Protein AF-A0AAT9LWM1-F1 (afdb_monomer_lite)

Foldseek 3Di:
DPPVVVVVVVVVVVVVVVVVVVVVVVVVVVVVVVVVVVPPDPLPPVLVVLVVLLVVLVVVLVVCVVVVNLVVSLVSLVSNLVSLVVNCVSPPPPRVVVNVVSVVVNVVSVVVVVVD

Sequence (116 aa):
MDLLHMLVRPIIVGALLAFVGWLSVTVRKRKVAQAEAAAPAPVEDRSQTLLRQAQQFDSDRDSLAARGQRADALAPAQAAADSWRELTQVRPGRFQTELQAALTRLDELQKTLGRA

pLDDT: mean 79.21, std 17.76, range [49.19, 97.88]

Structure (mmCIF, N/CA/C/O backbone):
data_AF-A0AAT9LWM1-F1
#
_entry.id   AF-A0AAT9LWM1-F1
#
loop_
_atom_site.group_PDB
_atom_site.id
_atom_site.type_symbol
_atom_site.label_atom_id
_atom_site.label_alt_id
_atom_site.label_comp_id
_atom_site.label_asym_id
_atom_site.label_entity_id
_atom_site.label_seq_id
_atom_site.pdbx_PDB_ins_code
_atom_site.Cartn_x
_atom_site.Cartn_y
_atom_site.Cartn_z
_atom_site.occupancy
_atom_site.B_iso_or_equiv
_atom_site.auth_seq_id
_atom_site.auth_comp_id
_atom_site.auth_asym_id
_atom_site.auth_atom_id
_atom_site.pdbx_PDB_model_num
ATOM 1 N N . MET A 1 1 ? 35.967 21.482 -74.775 1.00 55.81 1 MET A N 1
ATOM 2 C CA . MET A 1 1 ? 34.902 21.253 -73.779 1.00 55.81 1 MET A CA 1
ATOM 3 C C . MET A 1 1 ? 35.242 19.977 -73.014 1.00 55.81 1 MET A C 1
ATOM 5 O O . MET A 1 1 ? 34.636 18.960 -73.284 1.00 55.81 1 MET A O 1
ATOM 9 N N . ASP A 1 2 ? 36.261 20.002 -72.139 1.00 56.16 2 ASP A N 1
ATOM 10 C CA . ASP A 1 2 ? 36.732 18.775 -71.446 1.00 56.16 2 ASP A CA 1
ATOM 11 C C . ASP A 1 2 ? 37.236 18.989 -70.002 1.00 56.16 2 ASP A C 1
ATOM 13 O O . ASP A 1 2 ? 37.566 18.043 -69.299 1.00 56.16 2 ASP A O 1
ATOM 17 N N . LEU A 1 3 ? 37.249 20.227 -69.488 1.00 58.22 3 LEU A N 1
ATOM 18 C CA . LEU A 1 3 ? 37.597 20.471 -68.077 1.00 58.22 3 LEU A CA 1
ATOM 19 C C . LEU A 1 3 ? 36.409 20.258 -67.125 1.00 58.22 3 LEU A C 1
ATOM 21 O O . LEU A 1 3 ? 36.600 19.964 -65.946 1.00 58.22 3 LEU A O 1
ATOM 25 N N . LEU A 1 4 ? 35.177 20.364 -67.636 1.00 57.22 4 LEU A N 1
ATOM 26 C CA . LEU A 1 4 ? 33.959 20.255 -66.832 1.00 57.22 4 LEU A CA 1
ATOM 27 C C . LEU A 1 4 ? 33.712 18.815 -66.338 1.00 57.22 4 LEU A C 1
ATOM 29 O O . LEU A 1 4 ? 33.091 18.626 -65.302 1.00 57.22 4 LEU A O 1
ATOM 33 N N . HIS A 1 5 ? 34.230 17.788 -67.022 1.00 50.81 5 HIS A N 1
ATOM 34 C CA . HIS A 1 5 ? 33.981 16.375 -66.687 1.00 50.81 5 HIS A CA 1
ATOM 35 C C . HIS A 1 5 ? 35.033 15.774 -65.735 1.00 50.81 5 HIS A C 1
ATOM 37 O O . HIS A 1 5 ? 34.751 14.803 -65.029 1.00 50.81 5 HIS A O 1
ATOM 43 N N . MET A 1 6 ? 36.228 16.371 -65.663 1.00 55.88 6 MET A N 1
ATOM 44 C CA . MET A 1 6 ? 37.324 15.902 -64.806 1.00 55.88 6 MET A CA 1
ATOM 45 C C . MET A 1 6 ? 37.153 16.341 -63.342 1.00 55.88 6 MET A C 1
ATOM 47 O O . MET A 1 6 ? 37.551 15.615 -62.432 1.00 55.88 6 MET A O 1
ATOM 51 N N . LEU A 1 7 ? 36.485 17.477 -63.104 1.00 55.97 7 LEU A N 1
ATOM 52 C CA . LEU A 1 7 ? 36.261 18.030 -61.761 1.00 55.97 7 LEU A CA 1
ATOM 53 C C . LEU A 1 7 ? 34.945 17.576 -61.107 1.00 55.97 7 LEU A C 1
ATOM 55 O O . LEU A 1 7 ? 34.806 17.607 -59.887 1.00 55.97 7 LEU A O 1
ATOM 59 N N . VAL A 1 8 ? 33.989 17.097 -61.905 1.00 58.56 8 VAL A N 1
ATOM 60 C CA . VAL A 1 8 ? 32.686 16.616 -61.416 1.00 58.56 8 VAL A CA 1
ATOM 61 C C . VAL A 1 8 ? 32.813 15.259 -60.713 1.00 58.56 8 VAL A C 1
ATOM 63 O O . VAL A 1 8 ? 32.141 15.008 -59.713 1.00 58.56 8 VAL A O 1
ATOM 66 N N . ARG A 1 9 ? 33.738 14.402 -61.162 1.00 55.41 9 ARG A N 1
ATOM 67 C CA . ARG A 1 9 ? 33.989 13.077 -60.571 1.00 55.41 9 ARG A CA 1
ATOM 68 C C . ARG A 1 9 ? 34.364 13.101 -59.076 1.00 55.41 9 ARG A C 1
ATOM 70 O O . ARG A 1 9 ? 33.718 12.373 -58.325 1.00 55.41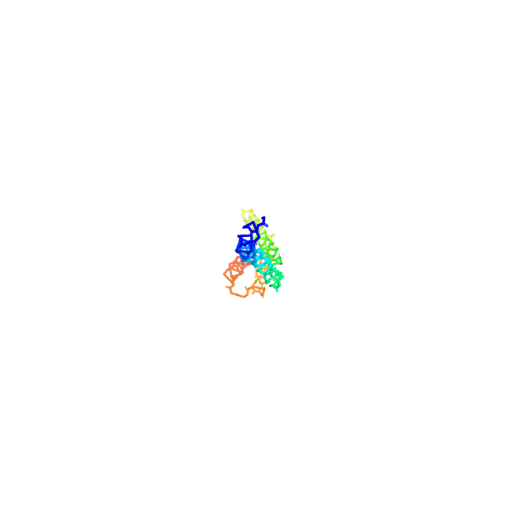 9 ARG A O 1
ATOM 77 N N . PRO A 1 10 ? 35.333 13.905 -58.596 1.00 57.78 10 PRO A N 1
ATOM 78 C CA . PRO A 1 10 ? 35.687 13.918 -57.172 1.00 57.78 10 PRO A CA 1
ATOM 79 C C . PRO A 1 10 ? 34.608 14.551 -56.282 1.00 57.78 10 PRO A C 1
ATOM 81 O O . PRO A 1 10 ? 34.415 14.098 -55.155 1.00 57.78 10 PRO A O 1
ATOM 84 N N . ILE A 1 11 ? 33.861 15.542 -56.786 1.00 65.44 11 ILE A N 1
ATOM 85 C CA . ILE A 1 11 ? 32.756 16.173 -56.043 1.00 65.44 11 ILE A CA 1
ATOM 86 C C . ILE A 1 11 ? 31.623 15.170 -55.827 1.00 65.44 11 ILE A C 1
ATOM 88 O O . ILE A 1 11 ? 31.106 15.059 -54.717 1.00 65.44 11 ILE A O 1
ATOM 92 N N . ILE A 1 12 ? 31.281 14.391 -56.858 1.00 66.06 12 ILE A N 1
ATOM 93 C CA . ILE A 1 12 ? 30.268 13.338 -56.753 1.00 66.06 12 ILE A CA 1
ATOM 94 C C . ILE A 1 12 ? 30.690 12.286 -55.728 1.00 66.06 12 ILE A C 1
ATOM 96 O O . ILE A 1 12 ? 29.870 11.902 -54.903 1.00 66.06 12 ILE A O 1
ATOM 100 N N . VAL A 1 13 ? 31.956 11.852 -55.731 1.00 64.75 13 VAL A N 1
ATOM 101 C CA . VAL A 1 13 ? 32.458 10.853 -54.771 1.00 64.75 13 VAL A CA 1
ATOM 102 C C . VAL A 1 13 ? 32.433 11.391 -53.336 1.00 64.75 13 VAL A C 1
ATOM 104 O O . VAL A 1 13 ? 31.962 10.697 -52.435 1.00 64.75 13 VAL A O 1
ATOM 107 N N . GLY A 1 14 ? 32.866 12.636 -53.118 1.00 69.12 14 GLY A N 1
ATOM 108 C CA . GLY A 1 14 ? 32.802 13.282 -51.803 1.00 69.12 14 GLY A CA 1
ATOM 109 C C . GLY A 1 14 ? 31.365 13.456 -51.299 1.00 69.12 14 GLY A C 1
ATOM 110 O O . GLY A 1 14 ? 31.068 13.140 -50.146 1.00 69.12 14 GLY A O 1
ATOM 111 N N . ALA A 1 15 ? 30.454 13.875 -52.181 1.00 70.81 15 ALA A N 1
ATOM 112 C CA . ALA A 1 15 ? 29.033 14.000 -51.874 1.00 70.81 15 ALA A CA 1
ATOM 113 C C . ALA A 1 15 ? 28.394 12.638 -51.566 1.00 70.81 15 ALA A C 1
ATOM 115 O O . ALA A 1 15 ? 27.612 12.538 -50.626 1.00 70.81 15 ALA A O 1
ATOM 116 N N . LEU A 1 16 ? 28.766 11.578 -52.291 1.00 70.25 16 LEU A N 1
ATOM 117 C CA . LEU A 1 16 ? 28.297 10.213 -52.041 1.00 70.25 16 LEU A CA 1
ATOM 118 C C . LEU A 1 16 ? 28.759 9.690 -50.683 1.00 70.25 16 LEU A C 1
ATOM 120 O O . LEU A 1 16 ? 27.957 9.109 -49.959 1.00 70.25 16 LEU A O 1
ATOM 124 N N . LEU A 1 17 ? 30.017 9.920 -50.304 1.00 68.06 17 LEU A N 1
ATOM 125 C CA . LEU A 1 17 ? 30.538 9.501 -49.000 1.00 68.06 17 LEU A CA 1
ATOM 126 C C . LEU A 1 17 ? 29.854 10.248 -47.847 1.00 68.06 17 LEU A C 1
ATOM 128 O O . LEU A 1 17 ? 29.446 9.621 -46.868 1.00 68.06 17 LEU A O 1
ATOM 132 N N . ALA A 1 18 ? 29.656 11.562 -47.983 1.00 69.81 18 ALA A N 1
ATOM 133 C CA . ALA A 1 18 ? 28.913 12.356 -47.006 1.00 69.81 18 ALA A CA 1
ATOM 134 C C . ALA A 1 18 ? 27.443 11.918 -46.921 1.00 69.81 18 ALA A C 1
ATOM 136 O O . ALA A 1 18 ? 26.896 11.778 -45.827 1.00 69.81 18 ALA A O 1
ATOM 137 N N . PHE A 1 19 ? 26.820 11.632 -48.066 1.00 72.62 19 PHE A N 1
ATOM 138 C CA . PHE A 1 19 ? 25.442 11.166 -48.146 1.00 72.62 19 PHE A CA 1
ATOM 139 C C . PHE A 1 19 ? 25.276 9.777 -47.532 1.00 72.62 19 PHE A C 1
ATOM 141 O O . PHE A 1 19 ? 24.360 9.576 -46.747 1.00 72.62 19 PHE A O 1
ATOM 148 N N . VAL A 1 20 ? 26.184 8.835 -47.798 1.00 65.94 20 VAL A N 1
ATOM 149 C CA . VAL A 1 20 ? 26.184 7.498 -47.180 1.00 65.94 20 VAL A CA 1
ATOM 150 C C . VAL A 1 20 ? 26.414 7.591 -45.669 1.00 65.94 20 VAL A C 1
ATOM 152 O O . VAL A 1 20 ? 25.738 6.897 -44.910 1.00 65.94 20 VAL A O 1
ATOM 155 N N . GLY A 1 21 ? 27.294 8.483 -45.203 1.00 60.03 21 GLY A N 1
ATOM 156 C CA . GLY A 1 21 ? 27.481 8.762 -43.774 1.00 60.03 21 GLY A CA 1
ATOM 157 C C . GLY A 1 21 ? 26.222 9.336 -43.112 1.00 60.03 21 GLY A C 1
ATOM 158 O O . GLY A 1 21 ? 25.792 8.853 -42.061 1.00 60.03 21 GLY A O 1
ATOM 159 N N . TRP A 1 22 ? 25.575 10.304 -43.765 1.00 66.56 22 TRP A N 1
ATOM 160 C CA . TRP A 1 22 ? 24.309 10.902 -43.332 1.00 66.56 22 TRP A CA 1
ATOM 161 C C . TRP A 1 22 ? 23.152 9.888 -43.326 1.00 66.56 22 TRP A C 1
ATOM 163 O O . TRP A 1 22 ? 22.373 9.806 -42.370 1.00 66.56 22 TRP A O 1
ATOM 173 N N . LEU A 1 23 ? 23.071 9.044 -44.356 1.00 62.31 23 LEU A N 1
ATOM 174 C CA . LEU A 1 23 ? 22.094 7.962 -44.460 1.00 62.31 23 LEU A CA 1
ATOM 175 C C . LEU A 1 23 ? 22.334 6.901 -43.370 1.00 62.31 23 LEU A C 1
ATOM 177 O O . LEU A 1 23 ? 21.392 6.403 -42.762 1.00 62.31 23 LEU A O 1
ATOM 181 N N . SER A 1 24 ? 23.593 6.608 -43.035 1.00 56.16 24 SER A N 1
ATOM 182 C CA . SER A 1 24 ? 23.948 5.660 -41.970 1.00 56.16 24 SER A CA 1
ATOM 183 C C . SER A 1 24 ? 23.537 6.161 -40.576 1.00 56.16 24 SER A C 1
ATOM 185 O O . SER A 1 24 ? 23.014 5.391 -39.767 1.00 56.16 24 SER A O 1
ATOM 187 N N . VAL A 1 25 ? 23.673 7.463 -40.294 1.00 55.94 25 VAL A N 1
ATOM 188 C CA . VAL A 1 25 ? 23.233 8.075 -39.022 1.00 55.94 25 VAL A CA 1
ATOM 189 C C . VAL A 1 25 ? 21.706 8.103 -38.894 1.00 55.94 25 VAL A C 1
ATOM 191 O O . VAL A 1 25 ? 21.166 7.812 -37.823 1.00 55.94 25 VAL A O 1
ATOM 194 N N . THR A 1 26 ? 20.990 8.393 -39.981 1.00 54.41 26 THR A N 1
ATOM 195 C CA . THR A 1 26 ? 19.516 8.417 -39.974 1.00 54.41 26 THR A CA 1
ATOM 196 C C . THR A 1 26 ? 18.912 7.015 -39.846 1.00 54.41 26 THR A C 1
ATOM 198 O O . THR A 1 26 ? 17.931 6.828 -39.122 1.00 54.41 26 THR A O 1
ATOM 201 N N . VAL A 1 27 ? 19.533 5.997 -40.448 1.00 53.97 27 VAL A N 1
ATOM 202 C CA . VAL A 1 27 ? 19.102 4.597 -40.305 1.00 53.97 27 VAL A CA 1
ATOM 203 C C . VAL A 1 27 ? 19.510 4.008 -38.945 1.00 53.97 27 VAL A C 1
ATOM 205 O O . VAL A 1 27 ? 18.758 3.209 -38.384 1.00 53.97 27 VAL A O 1
ATOM 208 N N . ARG A 1 28 ? 20.632 4.439 -38.341 1.00 52.38 28 ARG A N 1
ATOM 209 C CA . ARG A 1 28 ? 21.010 4.037 -36.968 1.00 52.38 28 ARG A CA 1
ATOM 210 C C . ARG A 1 28 ? 19.986 4.474 -35.928 1.00 52.38 28 ARG A C 1
ATOM 212 O O . ARG A 1 28 ? 19.656 3.668 -35.066 1.00 52.38 28 ARG A O 1
ATOM 219 N N . LYS A 1 29 ? 19.413 5.677 -36.045 1.00 49.19 29 LYS A N 1
ATOM 220 C CA . LYS A 1 29 ? 18.306 6.098 -35.166 1.00 49.19 29 LYS A CA 1
ATOM 221 C C . LYS A 1 29 ? 17.090 5.175 -35.283 1.00 49.19 29 LYS A C 1
ATOM 223 O O . LYS A 1 29 ? 16.462 4.871 -34.278 1.00 49.19 29 LYS A O 1
ATOM 228 N N . ARG A 1 30 ? 16.803 4.663 -36.486 1.00 52.34 30 ARG A N 1
ATOM 229 C CA . ARG A 1 30 ? 15.723 3.689 -36.707 1.00 52.34 30 ARG A CA 1
ATOM 230 C C . ARG A 1 30 ? 16.035 2.310 -36.140 1.00 52.34 30 ARG A C 1
ATOM 232 O O . ARG A 1 30 ? 15.131 1.696 -35.601 1.00 52.34 30 ARG A O 1
ATOM 239 N N . LYS A 1 31 ? 17.278 1.827 -36.224 1.00 50.53 31 LYS A N 1
ATOM 240 C CA . LYS A 1 31 ? 17.658 0.535 -35.627 1.00 50.53 31 LYS A CA 1
ATOM 241 C C . LYS A 1 31 ? 17.745 0.582 -34.107 1.00 50.53 31 LYS A C 1
ATOM 243 O O . LYS A 1 31 ? 17.409 -0.414 -33.492 1.00 50.53 31 LYS A O 1
ATOM 248 N N . VAL A 1 32 ? 18.141 1.708 -33.510 1.00 56.47 32 VAL A N 1
ATOM 249 C CA . VAL A 1 32 ? 18.051 1.896 -32.054 1.00 56.47 32 VAL A CA 1
ATOM 250 C C . VAL A 1 32 ? 16.584 1.935 -31.639 1.00 56.47 32 VAL A C 1
ATOM 252 O O . VAL A 1 32 ? 16.205 1.121 -30.820 1.00 56.47 32 VAL A O 1
ATOM 255 N N . ALA A 1 33 ? 15.731 2.716 -32.310 1.00 54.22 33 ALA A N 1
ATOM 256 C CA . ALA A 1 33 ? 14.289 2.708 -32.046 1.00 54.22 33 ALA A CA 1
ATOM 257 C C . ALA A 1 33 ? 13.628 1.339 -32.301 1.00 54.22 33 ALA A C 1
ATOM 259 O O . ALA A 1 33 ? 12.681 0.980 -31.617 1.00 54.22 33 ALA A O 1
ATOM 260 N N . GLN A 1 34 ? 14.116 0.555 -33.268 1.00 52.12 34 GLN A N 1
ATOM 261 C CA . GLN A 1 34 ? 13.610 -0.790 -33.551 1.00 52.12 34 GLN A CA 1
ATOM 262 C C . GLN A 1 34 ? 14.168 -1.835 -32.576 1.00 52.12 34 GLN A C 1
ATOM 264 O O . GLN A 1 34 ? 13.451 -2.764 -32.246 1.00 52.12 34 GLN A O 1
ATOM 269 N N . ALA A 1 35 ? 15.404 -1.691 -32.091 1.00 51.66 35 ALA A N 1
ATOM 270 C CA . ALA A 1 35 ? 15.977 -2.522 -31.029 1.00 51.66 35 ALA A CA 1
ATOM 271 C C . ALA A 1 35 ? 15.371 -2.185 -29.656 1.00 51.66 35 ALA A C 1
ATOM 273 O O . ALA A 1 35 ? 15.225 -3.063 -28.820 1.00 51.66 35 ALA A O 1
ATOM 274 N N . GLU A 1 36 ? 14.966 -0.932 -29.458 1.00 49.69 36 GLU A N 1
ATOM 275 C CA . GLU A 1 36 ? 14.243 -0.414 -28.295 1.00 49.69 36 GLU A CA 1
ATOM 276 C C . GLU A 1 36 ? 12.743 -0.759 -28.368 1.00 49.69 36 GLU A C 1
ATOM 278 O O . GLU A 1 36 ? 12.124 -0.997 -27.341 1.00 49.69 36 GLU A O 1
ATOM 283 N N . ALA A 1 37 ? 12.175 -0.908 -29.573 1.00 53.56 37 ALA A N 1
ATOM 284 C CA . ALA A 1 37 ? 10.839 -1.477 -29.802 1.00 53.56 37 ALA A CA 1
ATOM 285 C C . ALA A 1 37 ? 10.818 -3.020 -29.854 1.00 53.56 37 ALA A C 1
ATOM 287 O O . ALA A 1 37 ? 9.755 -3.623 -29.727 1.00 53.56 37 ALA A O 1
ATOM 288 N N . ALA A 1 38 ? 11.973 -3.654 -30.081 1.00 55.59 38 ALA A N 1
ATOM 289 C CA . ALA A 1 38 ? 12.181 -5.100 -29.977 1.00 55.59 38 ALA A CA 1
ATOM 290 C C . ALA A 1 38 ? 12.648 -5.517 -28.576 1.00 55.59 38 ALA A C 1
ATOM 292 O O . ALA A 1 38 ? 12.648 -6.709 -28.264 1.00 55.59 38 ALA A O 1
ATOM 293 N N . ALA A 1 39 ? 13.000 -4.554 -27.716 1.00 53.53 39 ALA A N 1
ATOM 294 C CA . ALA A 1 39 ? 12.869 -4.762 -26.288 1.00 53.53 39 ALA A CA 1
ATOM 295 C C . ALA A 1 39 ? 11.386 -5.070 -26.030 1.00 53.53 39 ALA A C 1
ATOM 297 O O . ALA A 1 39 ? 10.524 -4.421 -26.631 1.00 53.53 39 ALA A O 1
ATOM 298 N N . PRO A 1 40 ? 11.066 -6.081 -25.207 1.00 53.91 40 PRO A N 1
ATOM 299 C CA . PRO A 1 40 ? 9.680 -6.366 -24.867 1.00 53.91 40 PRO A CA 1
ATOM 300 C C . PRO A 1 40 ? 9.025 -5.054 -24.438 1.00 53.91 40 PRO A C 1
ATOM 302 O O . PRO A 1 40 ? 9.630 -4.311 -23.660 1.00 53.91 40 PRO A O 1
ATOM 305 N N . ALA A 1 41 ? 7.843 -4.752 -24.993 1.00 53.72 41 ALA A N 1
ATOM 306 C CA . ALA A 1 41 ? 7.048 -3.583 -24.623 1.00 53.72 41 ALA A CA 1
ATOM 307 C C . ALA A 1 41 ? 7.171 -3.359 -23.109 1.00 53.72 41 ALA A C 1
ATOM 309 O O . ALA A 1 41 ? 7.107 -4.357 -22.378 1.00 53.72 41 ALA A O 1
ATOM 310 N N . PRO A 1 42 ? 7.418 -2.118 -22.641 1.00 54.31 42 PRO A N 1
ATOM 311 C CA . PRO A 1 42 ? 7.744 -1.859 -21.248 1.00 54.31 42 PRO A CA 1
ATOM 312 C C . PRO A 1 42 ? 6.761 -2.635 -20.382 1.00 54.31 42 PRO A C 1
ATOM 314 O O . PRO A 1 42 ? 5.548 -2.472 -20.507 1.00 54.31 42 PRO A O 1
ATOM 317 N N . VAL A 1 43 ? 7.294 -3.529 -19.549 1.00 54.03 43 VAL A N 1
ATOM 318 C CA . VAL A 1 43 ? 6.589 -4.381 -18.573 1.00 54.03 43 VAL A CA 1
ATOM 319 C C . VAL A 1 43 ? 5.915 -3.527 -17.472 1.00 54.03 43 VAL A C 1
ATOM 321 O O . VAL A 1 43 ? 5.857 -3.892 -16.300 1.00 54.03 43 VAL A O 1
ATOM 324 N N . GLU A 1 44 ? 5.451 -2.330 -17.827 1.00 58.84 44 GLU A N 1
ATOM 325 C CA . GLU A 1 44 ? 5.231 -1.165 -16.980 1.00 58.84 44 GLU A CA 1
ATOM 326 C C . GLU A 1 44 ? 3.765 -0.701 -16.963 1.00 58.84 44 GLU A C 1
ATOM 328 O O . GLU A 1 44 ? 3.457 0.205 -16.203 1.00 58.84 44 GLU A O 1
ATOM 333 N N . ASP A 1 45 ? 2.841 -1.303 -17.719 1.00 71.38 45 ASP A N 1
ATOM 334 C CA . ASP A 1 45 ? 1.431 -0.858 -17.719 1.00 71.38 45 ASP A CA 1
ATOM 335 C C . ASP A 1 45 ? 0.623 -1.459 -16.542 1.00 71.38 45 ASP A C 1
ATOM 337 O O . ASP A 1 45 ? -0.039 -0.765 -15.761 1.00 71.38 45 ASP A O 1
ATOM 341 N N . ARG A 1 46 ? 0.785 -2.768 -16.289 1.00 74.88 46 ARG A N 1
ATOM 342 C CA . ARG A 1 46 ? 0.117 -3.454 -15.165 1.00 74.88 46 ARG A CA 1
ATOM 343 C C . ARG A 1 46 ? 0.634 -2.985 -13.804 1.00 74.88 46 ARG A C 1
ATOM 345 O O . ARG A 1 46 ? -0.163 -2.744 -12.904 1.00 74.88 46 ARG A O 1
ATOM 352 N N . SER A 1 47 ? 1.948 -2.803 -13.651 1.00 82.19 47 SER A N 1
ATOM 353 C CA . SER A 1 47 ? 2.527 -2.306 -12.394 1.00 82.19 47 SER A CA 1
ATOM 354 C C . SER A 1 47 ? 2.105 -0.870 -12.088 1.00 82.19 47 SER A C 1
ATOM 356 O O . SER A 1 47 ? 1.895 -0.540 -10.929 1.00 82.19 47 SER A O 1
ATOM 358 N N . GLN A 1 48 ? 1.947 -0.013 -13.102 1.00 87.56 48 GLN A N 1
ATOM 359 C CA . GLN A 1 48 ? 1.436 1.346 -12.894 1.00 87.56 48 GLN A CA 1
ATOM 360 C C . GLN A 1 48 ? -0.033 1.339 -12.469 1.00 87.56 48 GLN A C 1
ATOM 362 O O . GLN A 1 48 ? -0.429 2.099 -11.586 1.00 87.56 48 GLN A O 1
ATOM 367 N N . THR A 1 49 ? -0.837 0.460 -13.066 1.00 89.88 49 THR A N 1
ATOM 368 C CA . THR A 1 49 ? -2.247 0.306 -12.695 1.00 89.88 49 THR A CA 1
ATOM 369 C C . THR A 1 49 ? -2.397 -0.200 -11.259 1.00 89.88 49 THR A C 1
ATOM 371 O O . THR A 1 49 ? -3.134 0.404 -10.482 1.00 89.88 49 THR A O 1
ATOM 374 N N . LEU A 1 50 ? -1.642 -1.233 -10.875 1.00 90.94 50 LEU A N 1
ATOM 375 C CA . LEU A 1 50 ? -1.627 -1.752 -9.504 1.00 90.94 50 LEU A CA 1
ATOM 376 C C . LEU A 1 50 ? -1.111 -0.719 -8.496 1.00 90.94 50 LEU A C 1
ATOM 378 O O . LEU A 1 50 ? -1.660 -0.606 -7.406 1.00 90.94 50 LEU A O 1
ATOM 382 N N . LEU A 1 51 ? -0.095 0.068 -8.864 1.00 93.19 51 LEU A N 1
ATOM 383 C CA . LEU A 1 51 ? 0.438 1.132 -8.011 1.00 93.19 51 LEU A CA 1
ATOM 384 C C . LEU A 1 51 ? -0.627 2.185 -7.703 1.00 93.19 51 LEU A C 1
ATOM 386 O O . LEU A 1 51 ? -0.807 2.551 -6.544 1.00 93.19 51 LEU A O 1
ATOM 390 N N . ARG A 1 52 ? -1.360 2.638 -8.726 1.00 93.56 52 ARG A N 1
ATOM 391 C CA . ARG A 1 52 ? -2.457 3.593 -8.532 1.00 93.56 52 ARG A CA 1
ATOM 392 C C . ARG A 1 52 ? -3.566 3.017 -7.657 1.00 93.56 52 ARG A C 1
ATOM 394 O O . ARG A 1 52 ? -4.038 3.716 -6.769 1.00 93.56 52 ARG A O 1
ATOM 401 N N . GLN A 1 53 ? -3.949 1.757 -7.873 1.00 95.38 53 GLN A N 1
ATOM 402 C CA . GLN A 1 53 ? -4.958 1.092 -7.042 1.00 95.38 53 GLN A CA 1
ATOM 403 C C . GLN A 1 53 ? -4.514 1.000 -5.579 1.00 95.38 53 GLN A C 1
ATOM 405 O O . GLN A 1 53 ? -5.261 1.401 -4.691 1.00 95.38 53 GLN A O 1
ATOM 410 N N . ALA A 1 54 ? -3.282 0.554 -5.326 1.00 96.25 54 ALA A N 1
ATOM 411 C CA . ALA A 1 54 ? -2.745 0.435 -3.974 1.00 96.25 54 ALA A CA 1
ATOM 412 C C . ALA A 1 54 ? -2.745 1.786 -3.235 1.00 96.25 54 ALA A C 1
ATOM 414 O O . ALA A 1 54 ? -3.215 1.878 -2.103 1.00 96.25 54 ALA A O 1
ATOM 415 N N . GLN A 1 55 ? -2.302 2.852 -3.909 1.00 96.56 55 GLN A N 1
ATOM 416 C CA . GLN A 1 55 ? -2.299 4.213 -3.361 1.00 96.56 55 GLN A CA 1
ATOM 417 C C . GLN A 1 55 ? -3.707 4.757 -3.097 1.00 96.56 55 GLN A C 1
ATOM 419 O O . GLN A 1 55 ? -3.923 5.464 -2.110 1.00 96.56 55 GLN A O 1
ATOM 424 N N . GLN A 1 56 ? -4.662 4.438 -3.971 1.00 97.81 56 GLN A N 1
ATOM 425 C CA . GLN A 1 56 ? -6.055 4.818 -3.777 1.00 97.81 56 GLN A CA 1
ATOM 426 C C . GLN A 1 56 ? -6.628 4.136 -2.531 1.00 97.81 56 GLN A C 1
ATOM 428 O O . GLN A 1 56 ? -7.165 4.819 -1.665 1.00 97.81 56 GLN A O 1
ATOM 433 N N . PHE A 1 57 ? -6.431 2.825 -2.384 1.00 97.88 57 PHE A N 1
ATOM 434 C CA . PHE A 1 57 ? -6.882 2.096 -1.201 1.00 97.88 57 PHE A CA 1
ATOM 435 C C . PHE A 1 57 ? -6.221 2.590 0.094 1.00 97.88 57 PHE A C 1
ATOM 437 O O . PHE A 1 57 ? -6.892 2.708 1.117 1.00 97.88 57 PHE A O 1
ATOM 444 N N . ASP A 1 58 ? -4.931 2.935 0.060 1.00 96.19 58 ASP A N 1
ATOM 445 C CA . ASP A 1 58 ? -4.250 3.556 1.202 1.00 96.19 58 ASP A CA 1
ATOM 446 C C . ASP A 1 58 ? -4.894 4.898 1.586 1.00 96.19 58 ASP A C 1
ATOM 448 O O . ASP A 1 58 ? -5.137 5.153 2.767 1.00 96.19 58 ASP A O 1
ATOM 452 N N . SER A 1 59 ? -5.225 5.726 0.593 1.00 96.88 59 SER A N 1
ATOM 453 C CA . SER A 1 59 ? -5.880 7.023 0.804 1.00 96.88 59 SER A CA 1
ATOM 454 C C . SER A 1 59 ? -7.299 6.861 1.359 1.00 96.88 59 SER A C 1
ATOM 456 O O . SER A 1 59 ? -7.684 7.558 2.300 1.00 96.88 59 SER A O 1
ATOM 458 N N . ASP A 1 60 ? -8.063 5.909 0.821 1.00 97.06 60 ASP A N 1
ATOM 459 C CA . ASP A 1 60 ? -9.419 5.600 1.273 1.00 97.06 60 ASP A CA 1
ATOM 460 C C . ASP A 1 60 ? -9.403 5.106 2.724 1.00 97.06 60 ASP A C 1
ATOM 462 O O . ASP A 1 60 ? -10.149 5.629 3.560 1.00 97.06 60 ASP A O 1
ATOM 466 N N . ARG A 1 61 ? -8.490 4.181 3.060 1.00 96.62 61 ARG A N 1
ATOM 467 C CA . ARG A 1 61 ? -8.257 3.732 4.440 1.00 96.62 61 ARG A CA 1
ATOM 468 C C . ARG A 1 61 ? -7.967 4.912 5.356 1.00 96.62 61 ARG A C 1
ATOM 470 O O . ARG A 1 61 ? -8.605 5.030 6.400 1.00 96.62 61 ARG A O 1
ATOM 477 N N . ASP A 1 62 ? -7.004 5.758 4.998 1.00 95.38 62 ASP A N 1
ATOM 478 C CA . ASP A 1 62 ? -6.569 6.863 5.855 1.00 95.38 62 ASP A CA 1
ATOM 479 C C . ASP A 1 62 ? -7.705 7.866 6.080 1.00 95.38 62 ASP A C 1
ATOM 481 O O . ASP A 1 62 ? -7.903 8.338 7.201 1.00 95.38 62 ASP A O 1
ATOM 485 N N . SER A 1 63 ? -8.522 8.115 5.054 1.00 97.31 63 SER A N 1
ATOM 486 C CA . SER A 1 63 ? -9.698 8.979 5.164 1.00 97.31 63 SER A CA 1
ATOM 487 C C . SER A 1 63 ? -10.760 8.419 6.123 1.00 97.31 63 SER A C 1
ATOM 489 O O . SER A 1 63 ? -11.309 9.164 6.938 1.00 97.31 63 SER A O 1
ATOM 491 N N . LEU A 1 64 ? -11.021 7.109 6.079 1.00 96.88 64 LEU A N 1
ATOM 492 C CA . LEU A 1 64 ? -11.985 6.432 6.950 1.00 96.88 64 LEU A CA 1
ATOM 493 C C . LEU A 1 64 ? -11.465 6.343 8.387 1.00 96.88 64 LEU A C 1
ATOM 495 O O . LEU A 1 64 ? -12.191 6.645 9.336 1.00 96.88 64 LEU A O 1
ATOM 499 N N . ALA A 1 65 ? -10.185 6.013 8.557 1.00 92.44 65 ALA A N 1
ATOM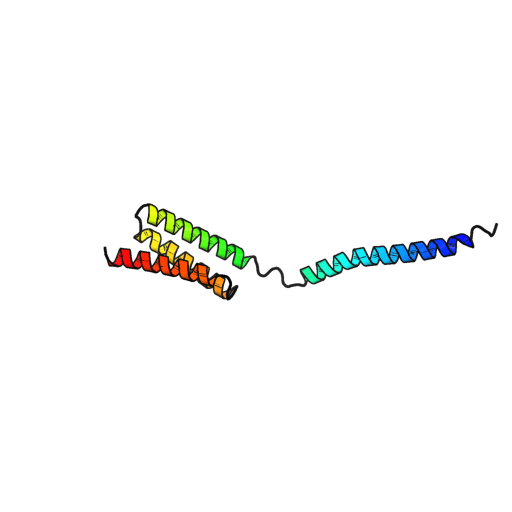 500 C CA . ALA A 1 65 ? -9.530 5.976 9.857 1.00 92.44 65 ALA A CA 1
ATOM 501 C C . ALA A 1 65 ? -9.525 7.360 10.529 1.00 92.44 65 ALA A C 1
ATOM 503 O O . ALA A 1 65 ? -9.832 7.457 11.719 1.00 92.44 65 ALA A O 1
ATOM 504 N N . ALA A 1 66 ? -9.258 8.429 9.769 1.00 93.44 66 ALA A N 1
ATOM 505 C CA . ALA A 1 66 ? -9.304 9.808 10.260 1.00 93.44 66 ALA A CA 1
ATOM 506 C C . ALA A 1 66 ? -10.713 10.239 10.705 1.00 93.44 66 ALA A C 1
ATOM 508 O O . ALA A 1 66 ? -10.849 11.031 11.634 1.00 93.44 66 ALA A O 1
ATOM 509 N N . ARG A 1 67 ? -11.768 9.683 10.094 1.00 96.06 67 ARG A N 1
ATOM 510 C CA . ARG A 1 67 ? -13.171 9.879 10.508 1.00 96.06 67 ARG A CA 1
ATOM 511 C C . ARG A 1 67 ? -13.588 9.001 11.694 1.00 96.06 67 ARG A C 1
ATOM 513 O O . ARG A 1 67 ? -14.738 9.056 12.115 1.00 96.06 67 ARG A O 1
ATOM 520 N N . GLY A 1 68 ? -12.685 8.171 12.2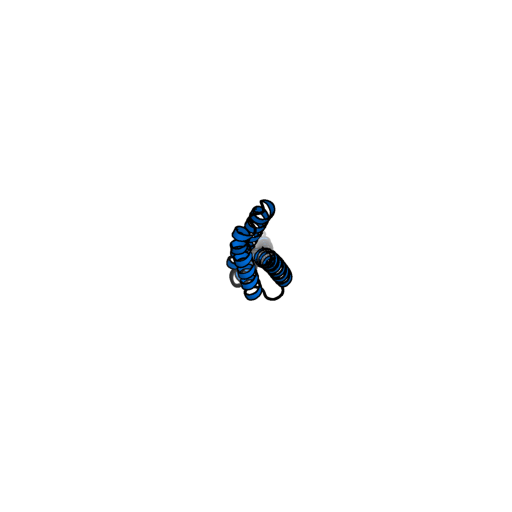19 1.00 92.62 68 GLY A N 1
ATOM 521 C CA . GLY A 1 68 ? -12.981 7.205 13.279 1.00 92.62 68 GLY A CA 1
ATOM 522 C C . GLY A 1 68 ? -13.704 5.941 12.798 1.00 92.62 68 GLY A C 1
ATOM 523 O O . GLY A 1 68 ? -13.998 5.065 13.609 1.00 92.62 68 GLY A O 1
ATOM 524 N N . GLN A 1 69 ? -13.939 5.792 11.492 1.00 93.44 69 GLN A N 1
ATOM 525 C CA . GLN A 1 69 ? -14.616 4.645 10.880 1.00 93.44 69 GLN A CA 1
ATOM 526 C C . GLN A 1 69 ? -13.642 3.474 10.671 1.00 93.44 69 GLN A C 1
ATOM 528 O O . GLN A 1 69 ? -13.392 3.030 9.552 1.00 93.44 69 GLN A O 1
ATOM 533 N N . ARG A 1 70 ? -13.042 2.973 11.759 1.00 90.88 70 ARG A N 1
ATOM 534 C CA . ARG A 1 70 ? -11.984 1.946 11.678 1.00 90.88 70 ARG A CA 1
ATOM 535 C C . ARG A 1 70 ? -12.458 0.612 11.097 1.00 90.88 70 ARG A C 1
ATOM 537 O O . ARG A 1 70 ? -11.663 -0.069 10.460 1.00 90.88 70 ARG A O 1
ATOM 544 N N . ALA A 1 71 ? -13.729 0.260 11.291 1.00 92.62 71 ALA A N 1
ATOM 545 C CA . ALA A 1 71 ? -14.319 -0.945 10.709 1.00 92.62 71 ALA A CA 1
ATOM 546 C C . ALA A 1 71 ? -14.406 -0.837 9.180 1.00 92.62 71 ALA A C 1
ATOM 548 O O . ALA A 1 71 ? -13.953 -1.732 8.471 1.00 92.62 71 ALA A O 1
ATOM 549 N N . ASP A 1 72 ? -14.884 0.304 8.677 1.00 94.38 72 ASP A N 1
ATOM 550 C CA . ASP A 1 72 ? -14.977 0.575 7.240 1.00 94.38 72 ASP A CA 1
ATOM 551 C C . ASP A 1 72 ? -13.587 0.697 6.595 1.00 94.38 72 ASP A C 1
ATOM 553 O O . ASP A 1 72 ? -13.401 0.305 5.446 1.00 94.38 72 ASP A O 1
ATOM 557 N N . ALA A 1 73 ? -12.586 1.185 7.341 1.00 96.50 73 ALA A N 1
ATOM 558 C CA . ALA A 1 73 ? -11.197 1.293 6.886 1.00 96.50 73 ALA A CA 1
ATOM 559 C C . ALA A 1 73 ? -10.493 -0.068 6.700 1.00 96.50 73 ALA A C 1
ATOM 561 O O . ALA A 1 73 ? -9.446 -0.132 6.051 1.00 96.50 73 ALA A O 1
ATOM 562 N N . LEU A 1 74 ? -11.041 -1.159 7.247 1.00 95.94 74 LEU A N 1
ATOM 563 C CA . LEU A 1 74 ? -10.417 -2.482 7.188 1.00 95.94 74 LEU A CA 1
ATOM 564 C C . LEU A 1 74 ? -10.395 -3.049 5.761 1.00 95.94 74 LEU A C 1
ATOM 566 O O . LEU A 1 74 ? -9.370 -3.563 5.315 1.00 95.94 74 LEU A O 1
ATOM 570 N N . ALA A 1 75 ? -11.502 -2.917 5.028 1.00 95.38 75 ALA A N 1
ATOM 571 C CA . ALA A 1 75 ? -11.610 -3.392 3.649 1.00 95.38 75 ALA A CA 1
ATOM 572 C C . ALA A 1 75 ? -10.587 -2.732 2.695 1.00 95.38 75 ALA A C 1
ATOM 574 O O . ALA A 1 75 ? -9.851 -3.466 2.030 1.00 95.38 75 ALA A O 1
ATOM 575 N N . PRO A 1 76 ? -10.453 -1.389 2.636 1.00 95.69 76 PRO A N 1
ATOM 576 C CA . PRO A 1 76 ? -9.425 -0.758 1.814 1.00 95.69 76 PRO A CA 1
ATOM 577 C C . PRO A 1 76 ? -8.005 -1.066 2.310 1.00 95.69 76 PRO A C 1
ATOM 579 O O . PRO A 1 76 ? -7.114 -1.256 1.489 1.00 95.69 76 PRO A O 1
ATOM 582 N N . ALA A 1 77 ? -7.768 -1.220 3.619 1.00 95.94 77 ALA A N 1
ATOM 583 C CA . ALA A 1 77 ? -6.454 -1.642 4.118 1.00 95.94 77 ALA A CA 1
ATOM 584 C C . ALA A 1 77 ? -6.042 -3.035 3.604 1.00 95.94 77 ALA A C 1
ATOM 586 O O . ALA A 1 77 ? -4.890 -3.237 3.214 1.00 95.94 77 ALA A O 1
ATOM 587 N N . GLN A 1 78 ? -6.985 -3.982 3.570 1.00 96.81 78 GLN A N 1
ATOM 588 C CA . GLN A 1 78 ? -6.773 -5.320 3.018 1.00 96.81 78 GLN A CA 1
ATOM 589 C C . GLN A 1 78 ? -6.469 -5.252 1.512 1.00 96.81 78 GLN A C 1
ATOM 591 O O . GLN A 1 78 ? -5.471 -5.809 1.055 1.00 96.81 78 GLN A O 1
ATOM 596 N N . ALA A 1 79 ? -7.279 -4.502 0.756 1.00 97.06 79 ALA A N 1
ATOM 597 C CA . ALA A 1 79 ? -7.112 -4.336 -0.687 1.00 97.06 79 ALA A CA 1
ATOM 598 C C . ALA A 1 79 ? -5.778 -3.657 -1.059 1.00 97.06 79 ALA A C 1
ATOM 600 O O . ALA A 1 79 ? -5.133 -4.045 -2.039 1.00 97.06 79 ALA A O 1
ATOM 601 N N . ALA A 1 80 ? -5.320 -2.692 -0.253 1.00 97.31 80 ALA A N 1
ATOM 602 C CA . ALA A 1 80 ? -3.996 -2.093 -0.395 1.00 97.31 80 ALA A CA 1
ATOM 603 C C . ALA A 1 80 ? -2.891 -3.144 -0.201 1.00 97.31 80 ALA A C 1
ATOM 605 O O . ALA A 1 80 ? -2.013 -3.272 -1.053 1.00 97.31 80 ALA A O 1
ATOM 606 N N . ALA A 1 81 ? -2.948 -3.934 0.879 1.00 96.44 81 ALA A N 1
ATOM 607 C CA . ALA A 1 81 ? -1.948 -4.965 1.165 1.00 96.44 81 ALA A CA 1
ATOM 608 C C . ALA A 1 81 ? -1.869 -6.035 0.061 1.00 96.44 81 ALA A C 1
ATOM 610 O O . ALA A 1 81 ? -0.770 -6.444 -0.323 1.00 96.44 81 ALA A O 1
ATOM 611 N N . ASP A 1 82 ? -3.008 -6.453 -0.492 1.00 96.06 82 ASP A N 1
ATOM 612 C CA . ASP A 1 82 ? -3.044 -7.409 -1.600 1.00 96.06 82 ASP A CA 1
ATOM 613 C C . ASP A 1 82 ? -2.483 -6.803 -2.900 1.00 96.06 82 ASP A C 1
ATOM 615 O O . ASP A 1 82 ? -1.686 -7.451 -3.583 1.00 96.06 82 ASP A O 1
ATOM 619 N N . SER A 1 83 ? -2.787 -5.533 -3.191 1.00 95.19 83 SER A N 1
ATOM 620 C CA . SER A 1 83 ? -2.230 -4.813 -4.349 1.00 95.19 83 SER A CA 1
ATOM 621 C C . SER A 1 83 ? -0.710 -4.640 -4.243 1.00 95.19 83 SER A C 1
ATOM 623 O O . SER A 1 83 ? 0.025 -4.890 -5.202 1.00 95.19 83 SER A O 1
ATOM 625 N N . TRP A 1 84 ? -0.205 -4.272 -3.059 1.00 94.81 84 TRP A N 1
ATOM 626 C CA . TRP A 1 84 ? 1.232 -4.190 -2.792 1.00 94.81 84 TRP A CA 1
ATOM 627 C C . TRP A 1 84 ? 1.910 -5.561 -2.890 1.00 94.81 84 TRP A C 1
ATOM 629 O O . TRP A 1 84 ? 3.024 -5.661 -3.407 1.00 94.81 84 TRP A O 1
ATOM 639 N N . ARG A 1 85 ? 1.233 -6.644 -2.484 1.00 94.62 85 ARG A N 1
ATOM 640 C CA . ARG A 1 85 ? 1.737 -8.011 -2.664 1.00 94.62 85 ARG A CA 1
ATOM 641 C C . ARG A 1 85 ? 1.854 -8.364 -4.145 1.00 94.62 85 ARG A C 1
ATOM 643 O O . ARG A 1 85 ? 2.912 -8.837 -4.557 1.00 94.62 85 ARG A O 1
ATOM 650 N N . GLU A 1 86 ? 0.834 -8.094 -4.955 1.00 93.44 86 GLU A N 1
ATOM 651 C CA . GLU A 1 86 ? 0.900 -8.321 -6.405 1.00 93.44 86 GLU A CA 1
ATOM 652 C C . GLU A 1 86 ? 2.039 -7.506 -7.040 1.00 93.44 86 GLU A C 1
ATOM 654 O O . GLU A 1 86 ? 2.832 -8.037 -7.818 1.00 93.44 86 GLU A O 1
ATOM 659 N N . LEU A 1 87 ? 2.222 -6.250 -6.624 1.00 92.06 87 LEU A N 1
ATOM 660 C CA . LEU A 1 87 ? 3.347 -5.417 -7.058 1.00 92.06 87 LEU A CA 1
ATOM 661 C C . LEU A 1 87 ? 4.712 -6.026 -6.715 1.00 92.06 87 LEU A C 1
ATOM 663 O O . LEU A 1 87 ? 5.614 -5.982 -7.553 1.00 92.06 87 LEU A O 1
ATOM 667 N N . THR A 1 88 ? 4.876 -6.631 -5.533 1.00 90.12 88 THR A N 1
ATOM 668 C CA . THR A 1 88 ? 6.122 -7.338 -5.183 1.00 90.12 88 THR A CA 1
ATOM 669 C C . THR A 1 88 ? 6.354 -8.598 -6.013 1.00 90.12 88 THR A C 1
ATOM 671 O O . THR A 1 88 ? 7.506 -8.955 -6.240 1.00 90.12 88 THR A O 1
A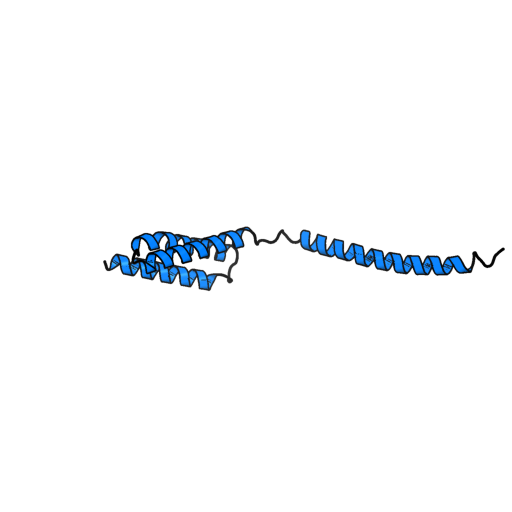TOM 674 N N . GLN A 1 89 ? 5.300 -9.255 -6.504 1.00 87.94 89 GLN A N 1
ATOM 675 C CA . GLN A 1 89 ? 5.432 -10.398 -7.413 1.00 87.94 89 GLN A CA 1
ATOM 676 C C . GLN A 1 89 ? 5.828 -9.945 -8.820 1.00 87.94 89 GLN A C 1
ATOM 678 O O . GLN A 1 89 ? 6.664 -10.578 -9.460 1.00 87.94 89 GLN A O 1
ATOM 683 N N . VAL A 1 90 ? 5.263 -8.825 -9.286 1.00 86.75 90 VAL A N 1
ATOM 684 C CA . VAL A 1 90 ? 5.594 -8.238 -10.592 1.00 86.75 90 VAL A CA 1
ATOM 685 C C . VAL A 1 90 ? 7.006 -7.644 -10.590 1.00 86.75 90 VAL A C 1
ATOM 687 O O . VAL A 1 90 ? 7.727 -7.780 -11.576 1.00 86.75 90 VAL A O 1
ATOM 690 N N . ARG A 1 91 ? 7.425 -6.989 -9.496 1.00 82.12 91 ARG A N 1
ATOM 691 C CA . ARG A 1 91 ? 8.784 -6.442 -9.318 1.00 82.12 91 ARG A CA 1
ATOM 692 C C . ARG A 1 91 ? 9.362 -6.810 -7.950 1.00 82.12 91 ARG A C 1
ATOM 694 O O . ARG A 1 91 ? 9.310 -5.995 -7.017 1.00 82.12 91 ARG A O 1
ATOM 701 N N . PRO A 1 92 ? 9.952 -8.012 -7.832 1.00 82.62 92 PRO A N 1
ATOM 702 C CA . PRO A 1 92 ? 10.605 -8.449 -6.607 1.00 82.62 92 PRO A CA 1
ATOM 703 C C . PRO A 1 92 ? 11.663 -7.442 -6.149 1.00 82.62 92 PRO A C 1
ATOM 705 O O . PRO A 1 92 ? 12.479 -6.975 -6.937 1.00 82.62 92 PRO A O 1
ATOM 708 N N . GLY A 1 93 ? 11.629 -7.084 -4.865 1.00 81.69 93 GLY A N 1
ATOM 709 C CA . GLY A 1 93 ? 12.622 -6.200 -4.240 1.00 81.69 93 GLY A CA 1
ATOM 710 C C . GLY A 1 93 ? 12.308 -4.704 -4.284 1.00 81.69 93 GLY A C 1
ATOM 711 O O . GLY A 1 93 ? 12.874 -3.967 -3.486 1.00 81.69 93 GLY A O 1
ATOM 712 N N . ARG A 1 94 ? 11.383 -4.239 -5.138 1.00 87.00 94 ARG A N 1
ATOM 713 C CA . ARG A 1 94 ? 11.090 -2.796 -5.263 1.00 87.00 94 ARG A CA 1
ATOM 714 C C . ARG A 1 94 ? 10.021 -2.290 -4.294 1.00 87.00 94 ARG A C 1
ATOM 716 O O . ARG A 1 94 ? 10.120 -1.154 -3.864 1.00 87.00 94 ARG A O 1
ATOM 723 N N . PHE A 1 95 ? 9.023 -3.116 -3.976 1.00 88.81 95 PHE A N 1
ATOM 724 C CA . PHE A 1 95 ? 7.824 -2.703 -3.223 1.00 88.81 95 PHE A CA 1
ATOM 725 C C . PHE A 1 95 ? 7.680 -3.369 -1.845 1.00 88.81 95 PHE A C 1
ATOM 727 O O . PHE A 1 95 ? 6.590 -3.436 -1.276 1.00 88.81 95 PHE A O 1
ATOM 734 N N . GLN A 1 96 ? 8.758 -3.967 -1.330 1.00 90.88 96 GLN A N 1
ATOM 735 C CA . GLN A 1 96 ? 8.688 -4.726 -0.079 1.00 90.88 96 GLN A CA 1
ATOM 736 C C . GLN A 1 96 ? 8.403 -3.814 1.119 1.00 90.88 96 GLN A C 1
ATOM 738 O O . GLN A 1 96 ? 7.650 -4.197 2.010 1.00 90.88 96 GLN A O 1
ATOM 743 N N . THR A 1 97 ? 8.959 -2.603 1.123 1.00 93.00 97 THR A N 1
ATOM 744 C CA . THR A 1 97 ? 8.766 -1.622 2.197 1.00 93.00 97 THR A CA 1
ATOM 745 C C . THR A 1 97 ? 7.315 -1.154 2.272 1.00 93.00 97 THR A C 1
ATOM 747 O O . THR A 1 97 ? 6.733 -1.092 3.352 1.00 93.00 97 THR A O 1
ATOM 750 N N . GLU A 1 98 ? 6.706 -0.872 1.124 1.00 93.88 98 GLU A N 1
ATOM 751 C CA . GLU A 1 98 ? 5.319 -0.436 0.996 1.00 93.88 98 GLU A CA 1
ATOM 752 C C . GLU A 1 98 ? 4.353 -1.546 1.415 1.00 93.88 98 GLU A C 1
ATOM 754 O O . GLU A 1 98 ? 3.416 -1.292 2.170 1.00 93.88 98 GLU A O 1
ATOM 759 N N . LEU A 1 99 ? 4.635 -2.795 1.022 1.00 96.00 99 LEU A N 1
ATOM 760 C CA . LEU A 1 99 ? 3.882 -3.957 1.489 1.00 96.00 99 LEU A CA 1
ATOM 761 C C . LEU A 1 99 ? 3.948 -4.100 3.016 1.00 96.00 99 LEU A C 1
ATOM 763 O O . LEU A 1 99 ? 2.916 -4.286 3.656 1.00 96.00 99 LEU A O 1
ATOM 767 N N . GLN A 1 100 ? 5.139 -3.992 3.611 1.00 97.25 100 GLN A N 1
ATOM 768 C CA . GLN A 1 100 ? 5.297 -4.057 5.069 1.00 97.25 100 GLN A CA 1
ATOM 769 C C . GLN A 1 100 ? 4.507 -2.943 5.765 1.00 97.25 100 GLN A C 1
ATOM 771 O O . GLN A 1 100 ? 3.792 -3.204 6.729 1.00 97.25 100 GLN A O 1
ATOM 776 N N . ALA A 1 101 ? 4.566 -1.714 5.248 1.00 95.25 101 ALA A N 1
ATOM 777 C CA . ALA A 1 101 ? 3.803 -0.597 5.794 1.00 95.25 101 ALA A CA 1
ATOM 778 C C . ALA A 1 101 ? 2.283 -0.826 5.709 1.00 95.25 101 ALA A C 1
ATOM 780 O O . ALA A 1 101 ? 1.565 -0.547 6.671 1.00 95.25 101 ALA A O 1
ATOM 781 N N . ALA A 1 102 ? 1.785 -1.354 4.587 1.00 95.56 102 ALA A N 1
ATOM 782 C CA . ALA A 1 102 ? 0.371 -1.680 4.422 1.00 95.56 102 ALA A CA 1
ATOM 783 C C . ALA A 1 102 ? -0.088 -2.770 5.407 1.00 95.56 102 ALA A C 1
ATOM 785 O O . ALA A 1 102 ? -1.141 -2.628 6.030 1.00 95.56 102 ALA A O 1
ATOM 786 N N . LEU A 1 103 ? 0.725 -3.813 5.607 1.00 97.25 103 LEU A N 1
ATOM 787 C CA . LEU A 1 103 ? 0.442 -4.892 6.559 1.00 97.25 103 LEU A CA 1
ATOM 788 C C . LEU A 1 103 ? 0.438 -4.407 8.014 1.00 97.25 103 LEU A C 1
ATOM 790 O O . LEU A 1 103 ? -0.462 -4.776 8.765 1.00 97.25 103 LEU A O 1
ATOM 794 N N . THR A 1 104 ? 1.385 -3.551 8.405 1.00 97.00 104 THR A N 1
ATOM 795 C CA . THR A 1 104 ? 1.416 -2.960 9.753 1.00 97.00 104 THR A CA 1
ATOM 796 C C . THR A 1 104 ? 0.143 -2.171 10.039 1.00 97.00 104 THR A C 1
ATOM 798 O O . THR A 1 104 ? -0.483 -2.360 11.078 1.00 97.00 104 THR A O 1
ATOM 801 N N . ARG A 1 105 ? -0.302 -1.334 9.095 1.00 94.12 105 ARG A N 1
ATOM 802 C CA . ARG A 1 105 ? -1.540 -0.556 9.267 1.00 94.12 105 ARG A CA 1
ATOM 803 C C . ARG A 1 105 ? -2.787 -1.435 9.306 1.00 94.12 105 ARG A C 1
ATOM 805 O O . ARG A 1 105 ? -3.721 -1.150 10.052 1.00 94.12 105 ARG A O 1
ATOM 812 N N . LEU A 1 106 ? -2.810 -2.504 8.513 1.00 96.19 106 LEU A N 1
ATOM 813 C CA . LEU A 1 106 ? -3.884 -3.491 8.547 1.00 96.19 106 L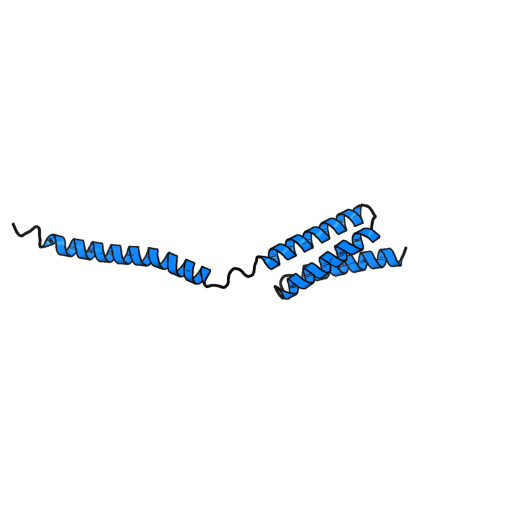EU A CA 1
ATOM 814 C C . LEU A 1 106 ? -3.962 -4.184 9.921 1.00 96.19 106 LEU A C 1
A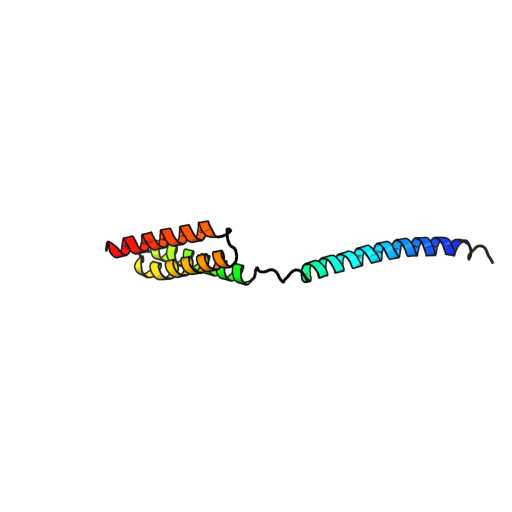TOM 816 O O . LEU A 1 106 ? -5.050 -4.300 10.483 1.00 96.19 106 LEU A O 1
ATOM 820 N N . ASP A 1 107 ? -2.825 -4.594 10.484 1.00 96.56 107 ASP A N 1
ATOM 821 C CA . ASP A 1 107 ? -2.742 -5.196 11.822 1.00 96.56 107 ASP A CA 1
ATOM 822 C C . ASP A 1 107 ? -3.167 -4.214 12.929 1.00 96.56 107 ASP A C 1
ATOM 824 O O . ASP A 1 107 ? -3.919 -4.577 13.834 1.00 96.56 107 ASP A O 1
ATOM 828 N N . GLU A 1 108 ? -2.769 -2.943 12.835 1.00 94.81 108 GLU A N 1
ATOM 829 C CA . GLU A 1 108 ? -3.225 -1.893 13.753 1.00 94.81 108 GLU A CA 1
ATOM 830 C C . GLU A 1 108 ? -4.751 -1.741 13.740 1.00 94.81 108 GLU A C 1
ATOM 832 O O . GLU A 1 108 ? -5.376 -1.721 14.805 1.00 94.81 108 GLU A O 1
ATOM 837 N N . LEU A 1 109 ? -5.369 -1.697 12.555 1.00 93.69 109 LEU A N 1
ATOM 838 C CA . LEU A 1 109 ? -6.826 -1.624 12.424 1.00 93.69 109 LEU A CA 1
ATOM 839 C C . LEU A 1 109 ? -7.504 -2.848 13.049 1.00 93.69 109 LEU A C 1
ATOM 841 O O . LEU A 1 109 ? -8.408 -2.684 13.871 1.00 93.69 109 LEU A O 1
ATOM 845 N N . GLN A 1 110 ? -7.025 -4.058 12.757 1.00 94.69 110 GLN A N 1
ATOM 846 C CA . GLN A 1 110 ? -7.559 -5.287 13.355 1.00 94.69 110 GLN A CA 1
ATOM 847 C C . GLN A 1 110 ? -7.447 -5.279 14.884 1.00 94.69 110 GLN A C 1
ATOM 849 O O . GLN A 1 110 ? -8.421 -5.568 15.580 1.00 94.69 110 GLN A O 1
ATOM 854 N N . LYS A 1 111 ? -6.297 -4.866 15.428 1.00 94.38 111 LYS A N 1
ATOM 855 C CA . LYS A 1 111 ? -6.082 -4.738 16.877 1.00 94.38 111 LYS A CA 1
ATOM 856 C C . LYS A 1 111 ? -6.998 -3.709 17.525 1.00 94.38 111 LYS A C 1
ATOM 858 O O . LYS A 1 111 ? -7.357 -3.876 18.687 1.00 94.38 111 LYS A O 1
ATOM 863 N N . THR A 1 112 ? -7.341 -2.624 16.832 1.00 90.06 112 THR A N 1
ATOM 864 C CA . THR A 1 112 ? -8.299 -1.647 17.371 1.00 90.06 112 THR A CA 1
ATOM 865 C C . THR A 1 112 ? -9.723 -2.187 17.402 1.00 90.06 112 THR A C 1
ATOM 867 O O . THR A 1 112 ? -10.435 -1.904 18.358 1.00 90.06 112 THR A O 1
ATOM 870 N N . LEU A 1 113 ? -10.117 -2.993 16.413 1.00 90.12 113 LEU A N 1
ATOM 871 C CA . LEU A 1 113 ? -11.452 -3.592 16.343 1.00 90.12 113 LEU A CA 1
ATOM 872 C C . LEU A 1 113 ? -11.618 -4.764 17.312 1.00 90.12 113 LEU A C 1
ATOM 874 O O . LEU A 1 113 ? -12.672 -4.898 17.910 1.00 90.12 113 LEU A O 1
ATOM 878 N N . GLY A 1 114 ? -10.576 -5.572 17.524 1.00 85.38 114 GLY A N 1
ATOM 879 C CA . GLY A 1 114 ? -10.605 -6.666 18.502 1.00 85.38 114 GLY A CA 1
ATOM 880 C C . GLY A 1 114 ? -10.517 -6.218 19.967 1.00 85.38 114 GLY A C 1
ATOM 881 O O . GLY A 1 114 ? -10.636 -7.048 20.863 1.00 85.38 114 GLY A O 1
ATOM 882 N N . ARG A 1 115 ? -10.263 -4.927 20.222 1.00 73.25 115 ARG A N 1
ATOM 883 C CA . ARG A 1 115 ? -10.278 -4.319 21.565 1.00 73.25 115 ARG A CA 1
ATOM 884 C C . ARG A 1 115 ? -11.570 -3.552 21.872 1.00 73.25 115 ARG A C 1
ATOM 886 O O . ARG A 1 115 ? -11.709 -3.101 23.007 1.00 73.25 115 ARG A O 1
ATOM 893 N N . ALA A 1 116 ? -12.430 -3.345 20.874 1.00 58.59 116 ALA A N 1
ATOM 894 C CA . ALA A 1 116 ? -13.736 -2.703 21.017 1.00 58.59 116 ALA A CA 1
ATOM 895 C C . ALA A 1 116 ? -14.802 -3.752 21.353 1.00 58.59 116 ALA A C 1
ATOM 897 O O . ALA A 1 116 ? -15.729 -3.396 22.111 1.00 58.59 116 ALA A O 1
#

Secondary structure (DSSP, 8-state):
--HHHHHHHHHHHHHHHHHHHHHHHHHHHHHHHHHHHSS-S-TTHHHHHHHHHHHHHHHHHHHHHHTT-TTTTHHHHHHHHHHHHHHHHHSTTTSHHHHHHHHHHHHHHHHHHTT-

Radius of gyration: 30.58 Å; chains: 1; bounding box: 53×32×95 Å